Protein AF-A0A3C1DKP0-F1 (afdb_monomer_lite)

Sequence (50 aa):
KVDILLQGEAVDAFSAVVHRDKAYAYGVAMAAKLRELIPRQQFEVPIQAA

pLDDT: mean 88.77, std 2.85, range [82.62, 93.56]

Foldseek 3Di:
DKFKDKVNHTDPVLDDDDDPVCNVVSFVVSQVVCVVVDDD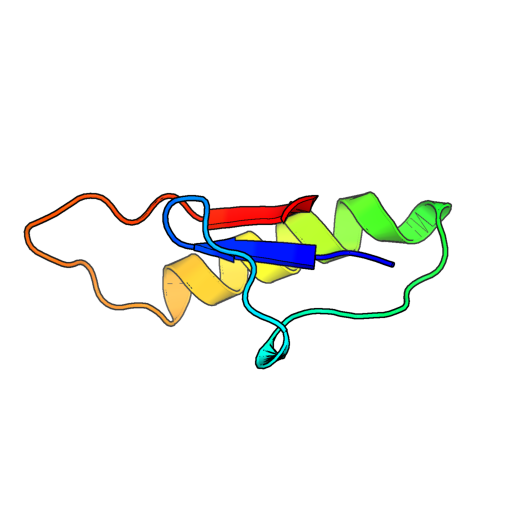DPDDIDIGID

Secondary structure (DSSP, 8-state):
-B-EEETTEE-GGG-B---HHHHHHHHHHHHHHHHHHSPPPSS---EEE-

Structure (mmCIF, N/CA/C/O backbone):
data_AF-A0A3C1DKP0-F1
#
_entry.id   AF-A0A3C1DKP0-F1
#
loop_
_atom_site.group_PDB
_atom_site.id
_atom_site.type_symbol
_atom_site.label_atom_id
_atom_site.label_alt_id
_atom_site.label_comp_id
_atom_site.label_asym_id
_atom_site.label_entity_id
_atom_site.label_seq_id
_atom_site.pdbx_PDB_ins_code
_atom_site.Cartn_x
_atom_site.Cartn_y
_atom_site.Cartn_z
_atom_site.occupancy
_atom_site.B_iso_or_equiv
_atom_site.auth_seq_id
_atom_site.auth_comp_id
_atom_site.auth_asym_id
_atom_site.auth_atom_id
_atom_site.pdbx_PDB_model_num
ATOM 1 N N . LYS A 1 1 ? 6.624 -9.599 -6.436 1.00 82.88 1 L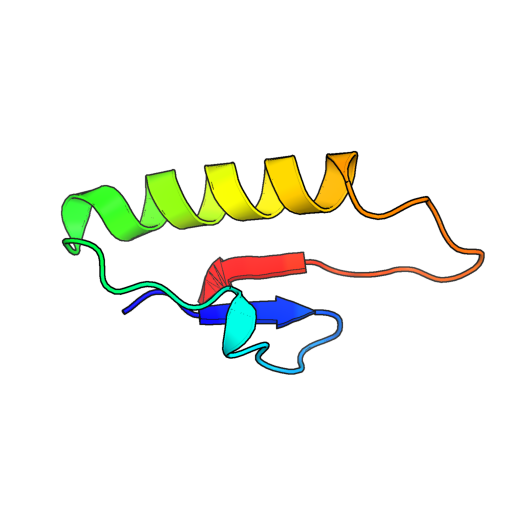YS A N 1
ATOM 2 C CA . LYS A 1 1 ? 5.282 -9.823 -5.856 1.00 82.88 1 LYS A CA 1
ATOM 3 C C . LYS A 1 1 ? 5.089 -8.725 -4.825 1.00 82.88 1 LYS A C 1
ATOM 5 O O . LYS A 1 1 ? 6.068 -8.440 -4.152 1.00 82.88 1 LYS A O 1
ATOM 10 N N . VAL A 1 2 ? 3.948 -8.047 -4.839 1.00 88.31 2 VAL A N 1
ATOM 11 C CA . VAL A 1 2 ? 3.586 -7.002 -3.876 1.00 88.31 2 VAL A CA 1
ATOM 12 C C . VAL A 1 2 ? 2.339 -7.484 -3.164 1.00 88.31 2 VAL A C 1
ATOM 14 O O . VAL A 1 2 ? 1.343 -7.770 -3.836 1.00 88.31 2 VAL A O 1
ATOM 17 N N . ASP A 1 3 ? 2.424 -7.571 -1.846 1.00 90.38 3 ASP A N 1
ATOM 18 C CA . ASP A 1 3 ? 1.344 -8.020 -0.980 1.00 90.38 3 ASP A CA 1
ATOM 19 C C . ASP A 1 3 ? 0.758 -6.814 -0.251 1.00 90.38 3 ASP A C 1
ATOM 21 O O . ASP A 1 3 ? 1.468 -5.889 0.142 1.00 90.38 3 ASP A O 1
ATOM 25 N N . ILE A 1 4 ? -0.563 -6.789 -0.102 1.00 90.31 4 ILE A N 1
ATOM 26 C CA . ILE A 1 4 ? -1.248 -5.715 0.616 1.00 90.31 4 ILE A CA 1
ATOM 27 C C . ILE A 1 4 ? -1.699 -6.254 1.960 1.00 90.31 4 ILE A C 1
ATOM 29 O O . ILE A 1 4 ? -2.410 -7.255 2.018 1.00 90.31 4 ILE A O 1
ATOM 33 N N . LEU A 1 5 ? -1.308 -5.569 3.029 1.00 90.56 5 LEU A N 1
ATOM 34 C CA . LEU A 1 5 ? -1.703 -5.900 4.384 1.00 90.56 5 LEU A CA 1
ATOM 35 C C . LEU A 1 5 ? -2.754 -4.902 4.866 1.00 90.56 5 LEU A C 1
ATOM 37 O O . LEU A 1 5 ? -2.567 -3.685 4.771 1.00 90.56 5 LEU A O 1
ATOM 41 N N . LEU A 1 6 ? -3.846 -5.424 5.415 1.00 87.81 6 LEU A N 1
ATOM 42 C CA . LEU A 1 6 ? -4.871 -4.663 6.122 1.00 87.81 6 LEU A CA 1
ATOM 43 C C . LEU A 1 6 ? -4.834 -5.088 7.585 1.00 87.81 6 LEU A C 1
ATOM 45 O O . LEU A 1 6 ? -4.967 -6.268 7.880 1.00 87.81 6 LEU A O 1
ATOM 49 N N . GLN A 1 7 ? -4.602 -4.148 8.506 1.00 87.88 7 GLN A N 1
ATOM 50 C CA . GLN A 1 7 ? -4.397 -4.484 9.928 1.00 87.88 7 GLN A CA 1
ATOM 51 C C . GLN A 1 7 ? -3.308 -5.550 10.179 1.00 87.88 7 GLN A C 1
ATOM 53 O O . GLN A 1 7 ? -3.358 -6.294 11.151 1.00 87.88 7 GLN A O 1
ATOM 58 N N . GLY A 1 8 ? -2.286 -5.601 9.320 1.00 87.38 8 GLY A N 1
ATOM 59 C CA . GLY A 1 8 ? -1.201 -6.580 9.428 1.00 87.38 8 GLY A CA 1
ATOM 60 C C . GLY A 1 8 ? -1.541 -7.969 8.877 1.00 87.38 8 GLY A C 1
ATOM 61 O O . GLY A 1 8 ? -0.657 -8.820 8.827 1.00 87.38 8 GLY A O 1
ATOM 62 N N . GLU A 1 9 ? -2.768 -8.194 8.404 1.00 89.38 9 GLU A N 1
ATOM 63 C CA . GLU A 1 9 ? -3.146 -9.416 7.695 1.00 89.38 9 GLU A CA 1
ATOM 64 C C . GLU A 1 9 ? -2.989 -9.230 6.186 1.00 89.38 9 GLU A C 1
ATOM 66 O O . GLU A 1 9 ? -3.503 -8.271 5.607 1.00 89.38 9 GLU A O 1
ATOM 71 N N . ALA A 1 10 ? -2.270 -10.149 5.540 1.00 88.19 10 ALA A N 1
ATOM 72 C CA . ALA A 1 10 ? -2.096 -10.138 4.094 1.00 88.19 10 ALA A CA 1
ATOM 73 C C . ALA A 1 10 ? -3.411 -10.506 3.398 1.00 88.19 10 ALA A C 1
ATOM 75 O O . ALA A 1 10 ? -4.014 -11.543 3.675 1.00 88.19 10 ALA A O 1
ATOM 76 N N . VAL A 1 11 ? -3.839 -9.663 2.464 1.00 87.44 11 VAL A N 1
ATOM 77 C CA . VAL A 1 11 ? -5.056 -9.873 1.686 1.00 87.44 11 VAL A CA 1
ATOM 78 C C . VAL A 1 11 ? -4.676 -10.279 0.269 1.00 87.44 11 VAL A C 1
ATOM 80 O O . VAL A 1 11 ? -4.339 -9.451 -0.583 1.00 87.44 11 VAL A O 1
ATOM 83 N N . ASP A 1 12 ? -4.777 -11.579 -0.003 1.00 84.19 12 ASP A N 1
ATOM 84 C CA . ASP A 1 12 ? -4.415 -12.171 -1.296 1.00 84.19 12 ASP A CA 1
ATOM 85 C C . ASP A 1 12 ? -5.188 -11.555 -2.469 1.00 84.19 12 ASP A C 1
ATOM 87 O O . ASP A 1 12 ? -4.636 -11.385 -3.554 1.00 84.19 12 ASP A O 1
ATOM 91 N N . ALA A 1 13 ? -6.439 -11.139 -2.245 1.00 84.62 13 ALA A N 1
ATOM 92 C CA . ALA A 1 13 ? -7.285 -10.533 -3.275 1.00 84.62 13 ALA A CA 1
ATOM 93 C C . ALA A 1 13 ? -6.711 -9.231 -3.869 1.00 84.62 13 ALA A C 1
ATOM 95 O O . ALA A 1 13 ? -7.071 -8.857 -4.984 1.00 84.62 13 ALA A O 1
ATOM 96 N N . PHE A 1 14 ? -5.817 -8.547 -3.147 1.00 83.69 14 PHE A N 1
ATOM 97 C CA . PHE A 1 14 ? -5.161 -7.317 -3.603 1.00 83.69 14 PHE A CA 1
ATOM 98 C C . PHE A 1 14 ? -3.681 -7.512 -3.953 1.00 83.69 14 PHE A C 1
ATOM 100 O O . PHE A 1 14 ? -3.007 -6.556 -4.347 1.00 83.69 14 PHE A O 1
ATOM 107 N N . SER A 1 15 ? -3.175 -8.739 -3.836 1.00 85.94 15 SER A N 1
ATOM 108 C CA . SER A 1 15 ? -1.779 -9.056 -4.116 1.00 85.94 15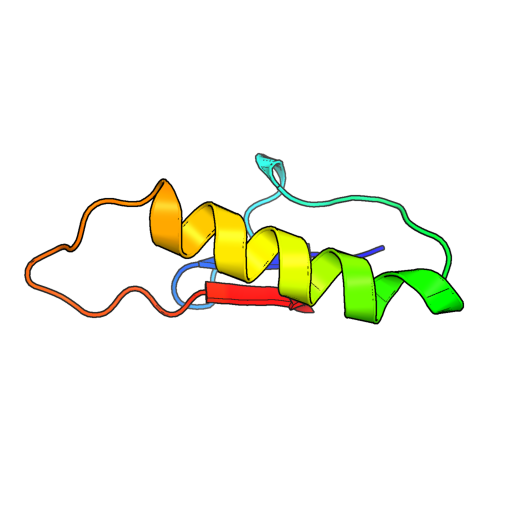 SER A CA 1
ATOM 109 C C . SER A 1 15 ? -1.536 -9.133 -5.621 1.00 85.94 15 SER A C 1
ATOM 111 O O . SER A 1 15 ? -2.328 -9.700 -6.374 1.00 85.94 15 SER A O 1
ATOM 113 N N . ALA A 1 16 ? -0.428 -8.553 -6.084 1.00 88.25 16 ALA A N 1
ATOM 114 C CA . ALA A 1 16 ? -0.125 -8.483 -7.511 1.00 88.25 16 ALA A CA 1
ATOM 115 C C . ALA A 1 16 ? 1.339 -8.775 -7.836 1.00 88.25 16 ALA A C 1
ATOM 117 O O . ALA A 1 16 ? 2.278 -8.443 -7.105 1.00 88.25 16 ALA A O 1
ATOM 118 N N . VAL A 1 17 ? 1.551 -9.384 -9.001 1.00 90.38 17 VAL A N 1
ATOM 119 C CA . VAL A 1 17 ? 2.887 -9.642 -9.538 1.00 90.38 17 VAL A CA 1
ATOM 120 C C . VAL A 1 17 ? 3.263 -8.503 -10.479 1.00 90.38 17 VAL A C 1
ATOM 122 O O . VAL A 1 17 ? 2.820 -8.442 -11.620 1.00 90.38 17 VAL A O 1
ATOM 125 N N . VAL A 1 18 ? 4.097 -7.591 -9.982 1.00 91.00 18 VAL A N 1
ATOM 126 C CA . VAL A 1 18 ? 4.653 -6.465 -10.744 1.00 91.00 18 VAL A CA 1
ATOM 127 C C . VAL A 1 18 ? 6.180 -6.531 -10.783 1.00 91.00 18 VAL A C 1
ATOM 129 O O . VAL A 1 18 ? 6.808 -7.159 -9.924 1.00 91.00 18 VAL A O 1
ATOM 132 N N . HIS A 1 19 ? 6.779 -5.881 -11.787 1.00 93.19 19 HIS A N 1
ATOM 133 C CA . HIS A 1 19 ? 8.234 -5.751 -11.909 1.00 93.19 19 HIS A CA 1
ATOM 134 C C . HIS A 1 19 ? 8.816 -5.003 -10.703 1.00 93.19 19 HIS A C 1
ATOM 136 O O . HIS A 1 19 ? 8.199 -4.055 -10.215 1.00 93.19 19 HIS A O 1
ATOM 142 N N . ARG A 1 20 ? 10.016 -5.390 -10.255 1.00 88.94 20 ARG A N 1
ATOM 143 C CA . ARG A 1 20 ? 10.648 -4.860 -9.033 1.00 88.94 20 ARG A CA 1
ATOM 144 C C . ARG A 1 20 ? 10.755 -3.332 -9.034 1.00 88.94 20 ARG A C 1
ATOM 146 O O . ARG A 1 20 ? 10.396 -2.707 -8.045 1.00 88.94 20 ARG A O 1
ATOM 153 N N . ASP A 1 21 ? 11.124 -2.738 -10.164 1.00 92.75 21 ASP A N 1
ATOM 154 C CA . ASP A 1 21 ? 11.254 -1.275 -10.302 1.00 92.75 21 ASP A CA 1
ATOM 155 C C . ASP A 1 21 ? 9.917 -0.532 -10.176 1.00 92.75 21 ASP A C 1
ATOM 157 O O . ASP A 1 21 ? 9.875 0.641 -9.815 1.00 92.75 21 ASP A O 1
ATOM 161 N N . LYS A 1 22 ? 8.804 -1.215 -10.469 1.00 91.25 22 LYS A N 1
ATOM 162 C CA . LYS A 1 22 ? 7.445 -0.663 -10.380 1.00 91.25 22 LYS A CA 1
ATOM 163 C C . LYS A 1 22 ? 6.743 -1.023 -9.071 1.00 91.25 22 LYS A C 1
ATOM 165 O O . LYS A 1 22 ? 5.679 -0.474 -8.802 1.00 91.25 22 LYS A O 1
ATOM 17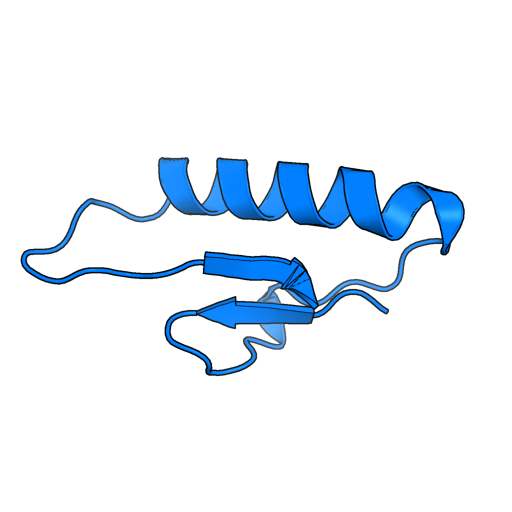0 N N . ALA A 1 23 ? 7.320 -1.915 -8.263 1.00 90.69 23 ALA A N 1
ATOM 171 C CA . ALA A 1 23 ? 6.702 -2.435 -7.046 1.00 90.69 23 ALA A CA 1
ATOM 172 C C . ALA A 1 23 ? 6.353 -1.324 -6.050 1.00 90.69 23 ALA A C 1
ATOM 174 O O . ALA A 1 23 ? 5.224 -1.267 -5.571 1.00 90.69 23 ALA A O 1
ATOM 175 N N . TYR A 1 24 ? 7.282 -0.394 -5.818 1.00 91.00 24 TYR A N 1
ATOM 176 C CA . TYR A 1 24 ? 7.067 0.726 -4.901 1.00 91.00 24 TYR A CA 1
ATOM 177 C C . TYR A 1 24 ? 5.935 1.650 -5.370 1.00 91.00 24 TYR A C 1
ATOM 179 O O . TYR A 1 24 ? 4.998 1.924 -4.623 1.00 91.00 24 TYR A O 1
ATOM 187 N N . ALA A 1 25 ? 5.980 2.080 -6.636 1.00 93.56 25 ALA A N 1
ATOM 188 C CA . ALA A 1 25 ? 4.955 2.951 -7.208 1.00 93.56 25 ALA A CA 1
ATOM 189 C C . ALA A 1 25 ? 3.566 2.289 -7.188 1.00 93.56 25 ALA A C 1
ATOM 191 O O . ALA A 1 25 ? 2.573 2.937 -6.861 1.00 93.56 25 ALA A O 1
ATOM 192 N N . TYR A 1 26 ? 3.506 0.990 -7.489 1.00 92.50 26 TYR A N 1
ATOM 193 C CA . TYR A 1 26 ? 2.278 0.206 -7.424 1.00 92.50 26 TYR A CA 1
ATOM 194 C C . TYR A 1 26 ? 1.729 0.103 -5.996 1.00 92.50 26 TYR A C 1
ATOM 196 O O . TYR A 1 26 ? 0.547 0.364 -5.787 1.00 92.50 26 TYR A O 1
ATOM 204 N N . GLY A 1 27 ? 2.575 -0.227 -5.014 1.00 91.56 27 GLY A N 1
ATOM 205 C CA . GLY A 1 27 ? 2.173 -0.346 -3.610 1.00 91.56 27 GLY A CA 1
ATOM 206 C C . GLY A 1 27 ? 1.602 0.959 -3.054 1.00 91.56 27 GLY A C 1
ATOM 207 O O . GLY A 1 27 ? 0.534 0.954 -2.447 1.00 91.56 27 GLY A O 1
ATOM 208 N N . VAL A 1 28 ? 2.250 2.094 -3.344 1.00 92.38 28 VAL A N 1
ATOM 209 C CA . VAL A 1 28 ? 1.766 3.425 -2.937 1.00 92.38 28 VAL A CA 1
ATOM 210 C C . VAL A 1 28 ? 0.428 3.762 -3.598 1.00 92.38 28 VAL A C 1
ATOM 212 O O . VAL A 1 28 ? -0.502 4.193 -2.915 1.00 92.38 28 VAL A O 1
ATOM 215 N N . ALA A 1 29 ? 0.302 3.541 -4.910 1.00 92.81 29 ALA A N 1
ATOM 216 C CA . ALA A 1 29 ? -0.943 3.799 -5.632 1.00 92.81 29 ALA A CA 1
ATOM 217 C C . ALA A 1 29 ? -2.098 2.921 -5.119 1.00 92.81 29 ALA A C 1
ATOM 219 O O . ALA A 1 29 ? -3.219 3.403 -4.958 1.00 92.81 29 ALA A O 1
ATOM 220 N N . MET A 1 30 ? -1.823 1.647 -4.823 1.00 91.12 30 MET A N 1
ATOM 221 C CA . MET A 1 30 ? -2.811 0.719 -4.280 1.00 91.12 30 MET A CA 1
ATOM 222 C C . MET A 1 30 ? -3.252 1.126 -2.873 1.00 91.12 30 MET A C 1
ATOM 224 O O . MET A 1 30 ? -4.450 1.203 -2.610 1.00 91.12 30 MET A O 1
ATOM 228 N N . ALA A 1 31 ? -2.308 1.455 -1.987 1.00 90.94 31 ALA A N 1
ATOM 229 C CA . ALA A 1 31 ? -2.620 1.897 -0.631 1.00 90.94 31 ALA A CA 1
ATOM 230 C C . ALA A 1 31 ? -3.456 3.191 -0.620 1.00 90.94 31 ALA A C 1
ATOM 232 O O . ALA A 1 31 ? -4.418 3.299 0.143 1.00 90.94 31 ALA A O 1
ATOM 233 N N . ALA A 1 32 ? -3.147 4.148 -1.505 1.00 91.81 32 ALA A N 1
ATOM 234 C CA . ALA A 1 32 ? -3.933 5.371 -1.669 1.00 91.81 32 ALA A CA 1
ATOM 235 C C . ALA A 1 32 ? -5.366 5.074 -2.138 1.00 91.81 32 ALA A C 1
ATOM 237 O O . ALA A 1 32 ? -6.326 5.551 -1.535 1.00 91.81 32 ALA A O 1
ATOM 238 N N . LYS A 1 33 ? -5.519 4.219 -3.155 1.00 91.00 33 LYS A N 1
ATOM 239 C CA . LYS A 1 33 ? -6.833 3.832 -3.682 1.00 91.00 33 LYS A CA 1
ATOM 240 C C . LYS A 1 33 ? -7.672 3.075 -2.650 1.00 91.00 33 LYS A C 1
ATOM 242 O O . LYS A 1 33 ? -8.869 3.317 -2.534 1.00 91.00 33 LYS A O 1
ATOM 247 N N . LEU A 1 34 ? -7.056 2.191 -1.864 1.00 89.06 34 LEU A N 1
ATOM 248 C CA . LEU A 1 34 ? -7.733 1.479 -0.777 1.00 89.06 34 LEU A CA 1
ATOM 249 C C . LEU A 1 34 ? -8.1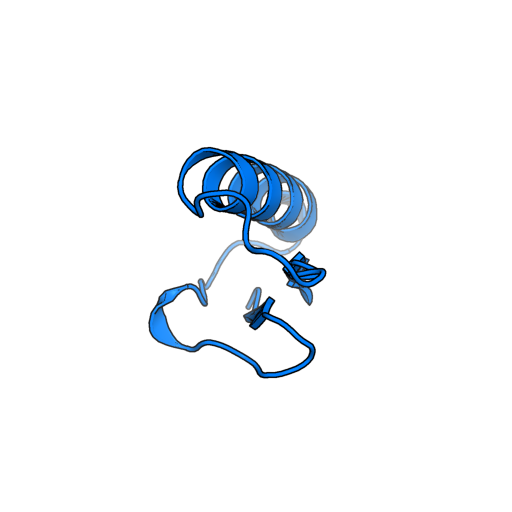87 2.432 0.329 1.00 89.06 34 LEU A C 1
ATOM 251 O O . LEU A 1 34 ? -9.283 2.267 0.849 1.00 89.06 34 LEU A O 1
ATOM 255 N N . ARG A 1 35 ? -7.407 3.470 0.643 1.00 87.75 35 ARG A N 1
ATOM 256 C CA . ARG A 1 35 ? -7.818 4.508 1.597 1.00 87.75 35 ARG A CA 1
ATOM 257 C C . ARG A 1 35 ? -9.031 5.314 1.116 1.00 87.75 35 ARG A C 1
ATOM 259 O O . ARG A 1 35 ? -9.814 5.760 1.948 1.00 87.75 35 ARG A O 1
ATOM 266 N N . GLU A 1 36 ? -9.172 5.532 -0.190 1.00 90.25 36 GLU A N 1
ATOM 267 C CA . GLU A 1 36 ? -10.336 6.217 -0.775 1.00 90.25 36 GLU A CA 1
ATOM 268 C C . GLU A 1 36 ? -11.580 5.320 -0.827 1.00 90.25 36 GLU A C 1
ATOM 270 O O . GLU A 1 36 ? -12.692 5.795 -0.606 1.00 90.25 36 GLU A O 1
ATOM 275 N N . LEU A 1 37 ? -11.397 4.027 -1.113 1.00 88.88 37 LEU A N 1
ATOM 276 C CA . LEU A 1 37 ? -12.489 3.058 -1.239 1.00 88.88 37 LEU A CA 1
ATOM 277 C C . LEU A 1 37 ? -12.994 2.533 0.111 1.00 88.88 37 LEU A C 1
ATOM 279 O O . LEU A 1 37 ? -14.178 2.226 0.234 1.00 88.88 37 LEU A O 1
ATOM 283 N N . ILE A 1 38 ? -12.114 2.396 1.108 1.00 85.38 38 ILE A N 1
ATOM 284 C CA . ILE A 1 38 ? -12.476 1.909 2.440 1.00 85.38 38 ILE A CA 1
ATOM 285 C C . ILE A 1 38 ? -13.079 3.078 3.233 1.00 85.38 38 ILE A C 1
ATOM 287 O O . ILE A 1 38 ? -12.375 4.046 3.536 1.00 85.38 38 ILE A O 1
ATOM 291 N N . PRO A 1 39 ? -14.369 3.013 3.606 1.00 86.06 39 PRO A N 1
ATOM 292 C CA . PRO A 1 39 ? -14.987 4.050 4.415 1.00 86.06 39 PRO A CA 1
ATOM 293 C C . PRO A 1 39 ? -14.311 4.124 5.784 1.00 86.06 39 PRO A C 1
ATOM 295 O O . PRO A 1 39 ? -13.916 3.111 6.365 1.00 86.06 39 PRO A O 1
ATOM 298 N N . ARG A 1 40 ? -14.199 5.341 6.323 1.00 85.06 40 ARG A N 1
ATOM 299 C CA . ARG A 1 40 ? -13.638 5.547 7.661 1.00 85.06 40 ARG A CA 1
ATOM 300 C C . ARG A 1 40 ? -14.484 4.812 8.693 1.00 85.06 40 ARG A C 1
ATOM 302 O O . ARG A 1 40 ? -15.688 5.034 8.792 1.00 85.06 40 ARG A O 1
ATOM 309 N N . GLN A 1 41 ? -13.823 3.961 9.461 1.00 86.69 41 GLN A N 1
ATOM 310 C CA . GLN A 1 41 ? -14.424 3.208 10.552 1.00 86.69 41 GLN A CA 1
ATOM 311 C C . GLN A 1 41 ? -14.152 3.920 11.885 1.00 86.69 41 GLN A C 1
ATOM 313 O O . GLN A 1 41 ? -13.319 4.824 11.955 1.00 86.69 41 GLN A O 1
ATOM 318 N N . GLN A 1 42 ? -14.836 3.507 12.957 1.00 89.75 42 GLN A N 1
ATOM 319 C CA . GLN A 1 42 ? -14.579 4.019 14.317 1.00 89.75 42 GLN A CA 1
ATOM 320 C C . GLN A 1 42 ? -13.229 3.546 14.897 1.00 89.75 42 GLN A C 1
ATOM 322 O O . GLN A 1 42 ? -12.876 3.906 16.016 1.00 89.75 42 GLN A O 1
ATOM 327 N N . PHE A 1 43 ? -12.479 2.741 14.143 1.00 86.06 43 PHE A N 1
ATOM 328 C CA . PHE A 1 43 ? -11.160 2.223 14.483 1.00 86.06 43 PHE A CA 1
ATOM 329 C C . PHE A 1 43 ? -10.179 2.466 13.331 1.00 86.06 43 PHE A C 1
ATOM 331 O O . PHE A 1 43 ? -10.575 2.662 12.178 1.00 86.06 43 PHE A O 1
ATOM 338 N N . GLU A 1 44 ? -8.885 2.464 13.647 1.00 82.62 44 GLU A N 1
ATOM 339 C CA . GLU A 1 44 ? -7.832 2.647 12.654 1.00 82.62 44 GLU A CA 1
ATOM 340 C C . GLU A 1 44 ? -7.678 1.393 11.781 1.00 82.62 44 GLU A C 1
ATOM 342 O O . GLU A 1 44 ? -7.602 0.263 12.272 1.00 82.62 44 GLU A O 1
ATOM 347 N N . VAL A 1 45 ? -7.624 1.598 10.464 1.00 86.25 45 VAL A N 1
ATOM 348 C CA . VAL A 1 45 ? -7.355 0.544 9.480 1.00 86.25 45 VAL A CA 1
ATOM 349 C C . VAL A 1 45 ? -6.042 0.890 8.773 1.00 86.25 45 VAL A C 1
ATOM 351 O O . VAL A 1 45 ? -6.069 1.580 7.751 1.00 86.25 45 VAL A O 1
ATOM 354 N N . PRO A 1 46 ? -4.880 0.485 9.320 1.00 88.44 46 PRO A N 1
ATOM 355 C CA . PRO A 1 46 ? -3.603 0.667 8.650 1.00 88.44 46 PRO A CA 1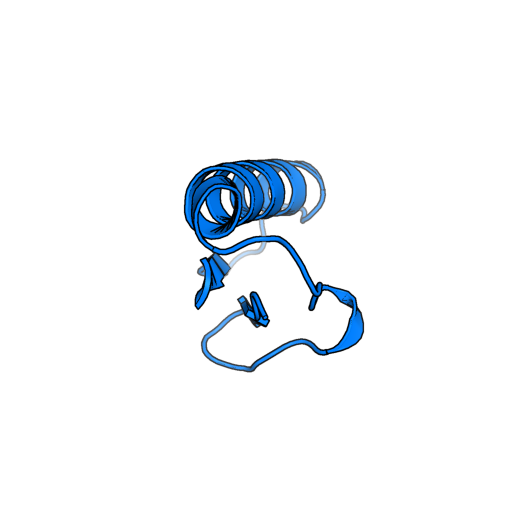
ATOM 356 C C . PRO A 1 46 ? -3.554 -0.196 7.387 1.00 88.44 46 PRO A C 1
ATOM 358 O O . PRO A 1 46 ? -3.839 -1.396 7.418 1.00 88.44 46 PRO A O 1
ATOM 361 N N . ILE A 1 47 ? -3.186 0.445 6.279 1.00 90.06 47 ILE A N 1
ATOM 362 C CA . ILE A 1 47 ? -2.998 -0.172 4.966 1.00 90.06 47 ILE A CA 1
ATOM 363 C C . ILE A 1 47 ? -1.500 -0.145 4.679 1.00 90.06 47 ILE A C 1
ATOM 365 O O . ILE A 1 47 ? -0.887 0.925 4.699 1.00 90.06 47 ILE A O 1
ATOM 369 N N . GLN A 1 48 ? -0.907 -1.305 4.424 1.00 89.81 48 GLN A N 1
ATOM 370 C CA . GLN A 1 48 ? 0.522 -1.445 4.149 1.00 89.81 48 GLN A CA 1
ATOM 371 C C . GLN A 1 48 ? 0.726 -2.228 2.852 1.00 89.81 48 GLN A C 1
ATOM 373 O O . GLN A 1 48 ? -0.078 -3.089 2.506 1.00 89.81 48 GLN A O 1
ATOM 378 N N . ALA A 1 49 ? 1.804 -1.925 2.135 1.00 89.25 49 ALA A N 1
ATOM 379 C CA . ALA A 1 49 ? 2.251 -2.699 0.982 1.00 89.25 49 ALA A CA 1
ATOM 380 C C . ALA A 1 49 ? 3.629 -3.293 1.304 1.00 89.25 49 ALA A C 1
ATOM 382 O O . ALA A 1 49 ? 4.521 -2.542 1.709 1.00 89.25 49 ALA A O 1
ATOM 383 N N . ALA A 1 50 ? 3.776 -4.611 1.149 1.00 83.06 50 ALA A N 1
ATOM 384 C CA . ALA A 1 50 ? 4.990 -5.386 1.414 1.00 83.06 50 ALA A CA 1
ATOM 385 C C . ALA A 1 50 ? 5.555 -6.029 0.138 1.00 83.06 50 ALA A C 1
ATOM 387 O O . ALA A 1 50 ? 4.764 -6.365 -0.777 1.00 83.06 50 ALA A O 1
#

Radius of gyration: 10.94 Å; chains: 1; bounding box: 26×18×26 Å